Protein AF-A0A645G7G3-F1 (afdb_monomer_lite)

pLDDT: mean 87.79, std 10.41, range [48.41, 97.0]

Organism: NCBI:txid1076179

Sequence (98 aa):
MERLSRAGVADFLYLAVPENLIAPEELFDGWGLWYVTPELTVREVKPAVRQDCDELSRRHLVQNIGQAALNSVLFAQGVRLDGMGAVHFTRPPRRRRQ

Radius of gyration: 18.85 Å; chains: 1; bounding box: 46×16×43 Å

Secondary structure (DSSP, 8-state):
-HHHHHTT--S--EEEEETTSS-GGGS-TT-EEEEEPTTS-EEEEEPPPPP---HHHHHHHHHHHHHHHHHHHHHHTTEEE-TT--EEE-PPPPPP--

Foldseek 3Di:
DVVVVVVLQDQAAEDEEAPPPDDPVRDDPQHWYWHQYPVRDIDTDGGGHGDRHDPVSPVVVVVVVCVVCVVVVCLQQQWDQDPVRDIDGGPHDDPDDD

Structure (mmCIF, N/CA/C/O backbone):
data_AF-A0A645G7G3-F1
#
_entry.id   AF-A0A645G7G3-F1
#
loop_
_atom_site.group_PDB
_atom_site.id
_atom_site.type_symbol
_atom_site.label_atom_id
_atom_site.label_alt_id
_atom_site.label_comp_id
_atom_site.label_asym_id
_atom_site.label_entity_id
_atom_site.label_seq_id
_atom_site.pdbx_PDB_ins_code
_atom_site.Cartn_x
_atom_site.Cartn_y
_atom_site.Cartn_z
_atom_site.occupancy
_atom_site.B_iso_or_equiv
_atom_site.auth_seq_id
_atom_site.auth_comp_id
_atom_site.auth_asym_id
_atom_site.auth_atom_id
_atom_site.pdbx_PDB_model_num
ATOM 1 N N . MET A 1 1 ? -11.690 10.796 1.531 1.00 56.16 1 MET A N 1
ATOM 2 C CA . MET A 1 1 ? -12.006 9.359 1.698 1.00 56.16 1 MET A CA 1
ATOM 3 C C . MET A 1 1 ? -13.057 8.884 0.701 1.00 56.16 1 MET A C 1
ATOM 5 O O . MET A 1 1 ? -12.784 7.945 -0.032 1.00 56.16 1 MET A O 1
ATOM 9 N N . GLU A 1 2 ? -14.190 9.578 0.566 1.00 55.19 2 GLU A N 1
ATOM 10 C CA . GLU A 1 2 ? -15.281 9.202 -0.358 1.00 55.19 2 GLU A CA 1
ATOM 11 C C . GLU A 1 2 ? -14.871 9.010 -1.834 1.00 55.19 2 GLU A C 1
ATOM 13 O O . GLU A 1 2 ? -15.357 8.097 -2.493 1.00 55.19 2 GLU A O 1
ATOM 18 N N . ARG A 1 3 ? -13.935 9.817 -2.360 1.00 57.69 3 ARG A N 1
ATOM 19 C CA . ARG A 1 3 ? -13.464 9.696 -3.758 1.00 57.69 3 ARG A CA 1
ATOM 20 C C . ARG A 1 3 ? -12.728 8.383 -4.044 1.00 57.69 3 ARG A C 1
ATOM 22 O O . ARG A 1 3 ? -12.803 7.911 -5.167 1.00 57.69 3 ARG A O 1
ATOM 29 N N . LEU A 1 4 ? -12.032 7.811 -3.056 1.00 60.56 4 LEU A N 1
ATOM 30 C CA . LEU A 1 4 ? -11.283 6.560 -3.229 1.00 60.56 4 LEU A CA 1
ATOM 31 C C . LEU A 1 4 ? -12.231 5.354 -3.255 1.00 60.56 4 LEU A C 1
ATOM 33 O O . LEU A 1 4 ? -12.072 4.474 -4.091 1.00 60.56 4 LEU A O 1
ATOM 37 N N . SER A 1 5 ? -13.259 5.384 -2.400 1.00 60.06 5 SER A N 1
ATOM 38 C CA . SER A 1 5 ? -14.357 4.408 -2.408 1.00 60.06 5 SER A CA 1
ATOM 39 C C . SER A 1 5 ? -15.117 4.426 -3.739 1.00 60.06 5 SER A C 1
ATOM 41 O O . SER A 1 5 ? -15.275 3.396 -4.383 1.00 60.06 5 SER A O 1
ATOM 43 N N . ARG A 1 6 ? -15.480 5.613 -4.241 1.00 62.50 6 ARG A N 1
ATOM 44 C CA . ARG A 1 6 ? -16.199 5.742 -5.523 1.00 62.50 6 ARG A CA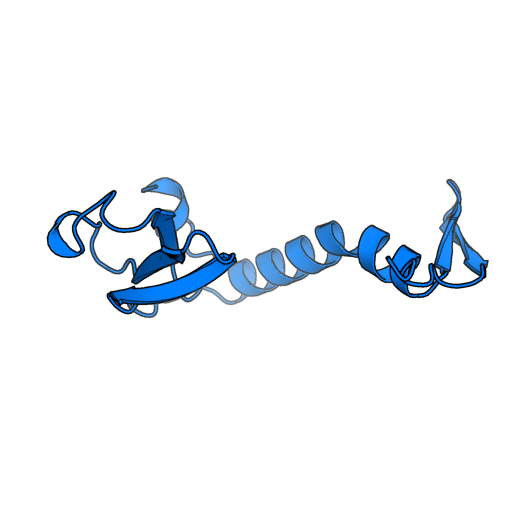 1
ATOM 45 C C . ARG A 1 6 ? -15.367 5.398 -6.756 1.00 62.50 6 ARG A C 1
ATOM 47 O O . ARG A 1 6 ? -15.939 5.180 -7.816 1.00 62.50 6 ARG A O 1
ATOM 54 N N . ALA A 1 7 ? -14.041 5.404 -6.645 1.00 66.81 7 ALA A N 1
ATOM 55 C CA . ALA A 1 7 ? -13.171 5.129 -7.779 1.00 66.81 7 ALA A CA 1
ATOM 56 C C . ALA A 1 7 ? -13.070 3.626 -8.099 1.00 66.81 7 ALA A C 1
ATOM 58 O O . ALA A 1 7 ? -12.584 3.296 -9.174 1.00 66.81 7 ALA A O 1
ATOM 59 N N . GLY A 1 8 ? -13.506 2.732 -7.197 1.00 72.81 8 GLY A N 1
ATOM 60 C CA . GLY A 1 8 ? -13.564 1.289 -7.464 1.00 72.81 8 GLY A CA 1
ATOM 61 C C . GLY A 1 8 ? -12.207 0.660 -7.790 1.00 72.81 8 GLY A C 1
ATOM 62 O O . GLY A 1 8 ? -12.146 -0.310 -8.531 1.00 72.81 8 GLY A O 1
ATOM 63 N N . VAL A 1 9 ? -11.108 1.237 -7.289 1.00 78.00 9 VAL A N 1
ATOM 64 C CA . VAL A 1 9 ? -9.742 0.892 -7.735 1.00 78.00 9 VAL A CA 1
ATOM 65 C C . VAL A 1 9 ? -9.151 -0.297 -6.975 1.00 78.00 9 VAL A C 1
ATOM 67 O O . VAL A 1 9 ? -8.235 -0.949 -7.469 1.00 78.00 9 VAL A O 1
ATOM 70 N N . ALA A 1 10 ? -9.661 -0.600 -5.780 1.00 84.88 10 ALA A N 1
ATOM 71 C CA . ALA A 1 10 ? -9.126 -1.633 -4.899 1.00 84.88 10 ALA A CA 1
ATOM 72 C C . ALA A 1 10 ? -10.241 -2.538 -4.364 1.00 84.88 10 ALA A C 1
ATOM 74 O O . ALA A 1 10 ? -11.326 -2.061 -4.047 1.00 84.88 10 ALA A O 1
ATOM 75 N N . ASP A 1 11 ? -9.950 -3.834 -4.225 1.00 89.19 11 ASP A N 1
ATOM 76 C CA . ASP A 1 11 ? -10.907 -4.815 -3.697 1.00 89.19 11 ASP A CA 1
ATOM 77 C C . ASP A 1 11 ? -11.180 -4.617 -2.190 1.00 89.19 11 ASP A C 1
ATOM 79 O O . ASP A 1 11 ? -12.234 -5.015 -1.706 1.00 89.19 11 ASP A O 1
ATOM 83 N N . PHE A 1 12 ? -10.257 -4.000 -1.444 1.00 92.00 12 PHE A N 1
ATOM 84 C CA . PHE A 1 12 ? -10.407 -3.701 -0.017 1.00 92.00 12 PHE A CA 1
ATOM 85 C C . PHE A 1 12 ? -9.841 -2.321 0.310 1.00 92.00 12 PHE A C 1
ATOM 87 O O . PHE A 1 12 ? -8.790 -1.935 -0.205 1.00 92.00 12 PHE A O 1
ATOM 94 N N . LEU A 1 13 ? -10.509 -1.600 1.211 1.00 91.94 13 LEU A N 1
ATOM 95 C CA . LEU A 1 13 ? -10.074 -0.290 1.690 1.00 91.94 13 LEU A CA 1
ATOM 96 C C . LEU A 1 13 ? -9.839 -0.348 3.194 1.00 91.94 13 LEU A C 1
ATOM 98 O O . LEU A 1 13 ? -10.752 -0.663 3.954 1.00 91.94 13 LEU A O 1
ATOM 102 N N . TYR A 1 14 ? -8.622 -0.015 3.612 1.00 93.75 14 TYR A N 1
ATOM 103 C CA . TYR A 1 14 ? -8.232 0.037 5.016 1.00 93.75 14 TYR A CA 1
ATOM 104 C C . TYR A 1 14 ? -7.770 1.441 5.390 1.00 93.75 14 TYR A C 1
ATOM 106 O O . TYR A 1 14 ? -7.067 2.105 4.626 1.00 93.75 14 TYR A O 1
ATOM 114 N N . LEU A 1 15 ? -8.142 1.877 6.591 1.00 94.19 15 LEU A N 1
ATOM 115 C CA . LEU A 1 15 ? -7.543 3.029 7.248 1.00 94.19 15 LEU A CA 1
ATOM 116 C C . LEU A 1 15 ? -6.521 2.525 8.273 1.00 94.19 15 LEU A C 1
ATOM 118 O O . LEU A 1 15 ? -6.869 1.741 9.152 1.00 94.19 15 LEU A O 1
ATOM 122 N N . ALA A 1 16 ? -5.273 2.976 8.154 1.00 95.06 16 ALA A N 1
ATOM 123 C CA . ALA A 1 16 ? -4.212 2.681 9.112 1.00 95.06 16 ALA A CA 1
ATOM 124 C C . ALA A 1 16 ? -3.940 3.916 9.982 1.00 95.06 16 ALA A C 1
ATOM 126 O O . ALA A 1 16 ? -3.597 4.974 9.451 1.00 95.06 16 ALA A O 1
ATOM 127 N N . VAL A 1 17 ? -4.105 3.792 11.299 1.00 94.75 17 VAL A N 1
ATOM 128 C CA . VAL A 1 17 ? -3.954 4.895 12.268 1.00 94.75 17 VAL A CA 1
ATOM 129 C C . VAL A 1 17 ? -3.241 4.431 13.538 1.00 94.75 17 VAL A C 1
ATOM 131 O O . VAL A 1 17 ? -3.221 3.233 13.809 1.00 94.75 17 VAL A O 1
ATOM 134 N N . PRO A 1 18 ? -2.663 5.342 14.341 1.00 95.00 18 PRO A N 1
ATOM 135 C CA . PRO A 1 18 ? -2.226 5.017 15.694 1.00 95.00 18 PRO A CA 1
ATOM 136 C C . PRO A 1 18 ? -3.345 4.385 16.525 1.00 95.00 18 PRO A C 1
ATOM 138 O O . PRO A 1 18 ? -4.530 4.661 16.312 1.00 95.00 18 PRO A O 1
ATOM 141 N N . GLU A 1 19 ? -2.955 3.561 17.495 1.00 93.06 19 GLU A N 1
ATOM 142 C CA . GLU A 1 19 ? -3.906 2.924 18.402 1.00 93.06 19 GLU A CA 1
ATOM 143 C C . GLU A 1 19 ? -4.834 3.941 19.072 1.00 93.06 19 GLU A C 1
ATOM 145 O O . GLU A 1 19 ? -4.398 4.968 19.591 1.00 93.06 19 GLU A O 1
ATOM 150 N N . ASN A 1 20 ? -6.127 3.609 19.076 1.00 87.81 20 ASN A N 1
ATOM 151 C CA . ASN A 1 20 ? -7.196 4.365 19.730 1.00 87.81 20 ASN A CA 1
ATOM 152 C C . ASN A 1 20 ? -7.442 5.779 19.172 1.00 87.81 20 ASN A C 1
ATOM 154 O O . ASN A 1 20 ? -8.133 6.561 19.818 1.00 87.81 20 ASN 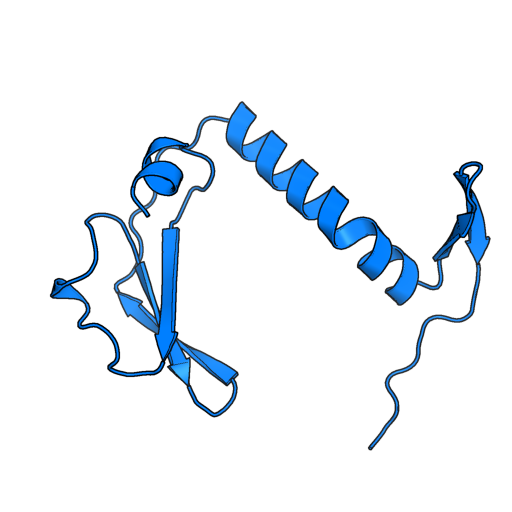A O 1
ATOM 158 N N . LEU A 1 21 ? -6.918 6.117 17.985 1.00 92.12 21 LEU A N 1
ATOM 159 C CA . LEU A 1 21 ? -7.195 7.419 17.364 1.00 92.12 21 LEU A CA 1
ATOM 160 C C . LEU A 1 21 ? -8.651 7.548 16.883 1.00 92.12 21 LEU A C 1
ATOM 162 O O . LEU A 1 21 ? -9.203 8.643 16.908 1.00 92.12 21 LEU A O 1
ATOM 166 N N . ILE A 1 22 ? -9.244 6.452 16.405 1.00 92.06 22 ILE A N 1
ATOM 167 C CA . ILE A 1 22 ? -10.603 6.396 15.847 1.00 92.06 22 ILE A CA 1
ATOM 168 C C . ILE A 1 22 ? -11.244 5.095 16.315 1.00 92.06 22 ILE A C 1
ATOM 170 O O . ILE A 1 22 ? -10.621 4.040 16.174 1.00 92.06 22 ILE A O 1
ATOM 174 N N . ALA A 1 23 ? -12.471 5.150 16.829 1.00 91.69 23 ALA A N 1
ATOM 175 C CA . ALA A 1 23 ? -13.201 3.944 17.189 1.00 91.69 23 ALA A CA 1
ATOM 176 C C . ALA A 1 23 ? -13.697 3.202 15.923 1.00 91.69 23 ALA A C 1
ATOM 178 O O . ALA A 1 23 ? -14.084 3.845 14.943 1.00 91.69 23 ALA A O 1
ATOM 179 N N . PRO A 1 24 ? -13.712 1.854 15.895 1.00 91.19 24 PRO A N 1
ATOM 180 C CA . PRO A 1 24 ? -14.171 1.072 14.736 1.00 91.19 24 PRO A CA 1
ATOM 181 C C . PRO A 1 24 ? -15.560 1.456 14.197 1.00 91.19 24 PRO A C 1
ATOM 183 O O . PRO A 1 24 ? -15.831 1.318 12.996 1.00 91.19 24 PRO A O 1
ATOM 186 N N . GLU A 1 25 ? -16.432 1.926 15.085 1.00 91.31 25 GLU A N 1
ATOM 187 C CA . GLU A 1 25 ? -17.810 2.337 14.823 1.00 91.31 25 GLU A CA 1
ATOM 188 C C . GLU A 1 25 ? -17.897 3.695 14.112 1.00 91.31 25 GLU A C 1
ATOM 190 O O . GLU A 1 25 ? -18.875 3.963 13.421 1.00 91.31 25 GLU A O 1
ATOM 195 N N . GLU A 1 26 ? -16.868 4.537 14.229 1.00 89.25 26 GLU A N 1
ATOM 196 C CA . GLU A 1 26 ? -16.799 5.855 13.580 1.00 89.25 26 GLU A CA 1
ATOM 197 C C . GLU A 1 26 ? -16.310 5.769 12.124 1.00 89.25 26 GLU A C 1
ATOM 199 O O . GLU A 1 26 ? -16.330 6.756 11.383 1.00 89.25 26 GLU A O 1
ATOM 204 N N . LEU A 1 27 ? -15.848 4.592 11.693 1.00 89.81 27 LEU A N 1
ATOM 205 C CA . LEU A 1 27 ? -15.315 4.382 10.354 1.00 89.81 27 LEU A CA 1
ATOM 206 C C . LEU A 1 27 ? -16.431 4.145 9.329 1.00 89.81 27 LEU A C 1
ATOM 208 O O . LEU A 1 27 ? -17.292 3.292 9.542 1.00 89.81 27 LEU A O 1
ATOM 212 N N . PHE A 1 28 ? -16.329 4.820 8.177 1.00 85.44 28 PHE A N 1
ATOM 213 C CA . PHE A 1 28 ? -17.230 4.660 7.030 1.00 85.44 28 PHE A CA 1
ATOM 214 C C . PHE A 1 28 ? -17.512 3.192 6.676 1.00 85.44 28 PHE A C 1
ATOM 216 O O . PHE A 1 28 ? -16.621 2.338 6.726 1.00 85.44 28 PHE A O 1
ATOM 223 N N . ASP A 1 29 ? -18.741 2.924 6.238 1.00 86.62 29 ASP A N 1
ATOM 224 C CA . ASP A 1 29 ? -19.171 1.584 5.848 1.00 86.62 29 ASP A CA 1
ATOM 225 C C . ASP A 1 29 ? -18.281 0.977 4.757 1.00 86.62 29 ASP A C 1
ATOM 227 O O . ASP A 1 29 ? -17.831 1.641 3.818 1.00 86.62 29 ASP A O 1
ATOM 231 N N . GLY A 1 30 ? -18.008 -0.318 4.911 1.00 88.75 30 GLY A N 1
ATOM 232 C CA . GLY A 1 30 ? -17.172 -1.104 4.007 1.00 88.75 30 GLY A CA 1
ATOM 233 C C . GLY A 1 30 ? -15.660 -0.948 4.199 1.00 88.75 30 GLY A C 1
ATOM 234 O O . GLY A 1 30 ? -14.909 -1.763 3.664 1.00 88.75 30 GLY A O 1
ATOM 235 N N . TRP A 1 31 ? -15.195 0.034 4.977 1.00 92.94 31 TRP A N 1
ATOM 236 C CA . TRP A 1 31 ? -13.775 0.174 5.301 1.00 92.94 31 TRP A CA 1
ATOM 237 C C . TRP A 1 31 ? -13.354 -0.740 6.455 1.00 92.94 31 TRP A C 1
ATOM 239 O O . TRP A 1 31 ? -14.097 -0.940 7.419 1.00 92.94 31 TRP A O 1
ATOM 249 N N . GLY A 1 32 ? -12.125 -1.242 6.368 1.00 95.19 32 GLY A N 1
ATOM 250 C CA . GLY A 1 32 ? -11.421 -1.895 7.465 1.00 95.19 32 GLY A CA 1
ATOM 251 C C . GLY A 1 32 ? -10.550 -0.919 8.252 1.00 95.19 32 GLY A C 1
ATOM 252 O O . GLY A 1 32 ? -10.166 0.145 7.756 1.00 95.19 32 GLY A O 1
ATOM 253 N N . LEU A 1 33 ? -10.212 -1.296 9.481 1.00 96.12 33 LEU A N 1
ATOM 254 C CA . LEU A 1 33 ? -9.391 -0.511 10.398 1.00 96.12 33 LEU A CA 1
ATOM 255 C C . LEU A 1 33 ? -8.189 -1.319 10.859 1.00 96.12 33 LEU A C 1
ATOM 257 O O . LEU A 1 33 ? -8.326 -2.401 11.439 1.00 96.12 33 LEU A O 1
ATOM 261 N N . TRP A 1 34 ? -7.020 -0.732 10.656 1.00 97.00 34 TRP A N 1
ATOM 262 C CA . TRP A 1 34 ? -5.753 -1.217 11.162 1.00 97.00 34 TRP A CA 1
ATOM 263 C C . TRP A 1 34 ? -5.183 -0.213 12.154 1.00 97.00 34 TRP A C 1
ATOM 265 O O . TRP A 1 34 ? -5.036 0.971 11.849 1.00 97.00 34 TRP A O 1
ATOM 275 N N . TYR A 1 35 ? -4.823 -0.697 13.336 1.00 96.62 35 TYR A N 1
ATOM 276 C CA . TYR A 1 35 ? -4.001 0.072 14.250 1.00 96.62 35 TYR A CA 1
ATOM 277 C C . TYR A 1 35 ? -2.527 -0.219 14.018 1.00 96.62 35 TYR A C 1
ATOM 279 O O . TYR A 1 35 ? -2.123 -1.376 13.925 1.00 96.62 35 TYR A O 1
ATOM 287 N N . VAL A 1 36 ? -1.736 0.844 13.944 1.00 95.31 36 VAL A N 1
ATOM 288 C CA . VAL A 1 36 ? -0.280 0.789 13.845 1.00 95.31 36 VAL A CA 1
ATOM 289 C C . VAL A 1 36 ? 0.291 1.022 15.238 1.00 95.31 36 VAL A C 1
ATOM 291 O O . VAL A 1 36 ? 0.079 2.085 15.826 1.00 95.31 36 VAL A O 1
ATOM 294 N N . THR A 1 37 ? 0.989 0.020 15.770 1.00 92.44 37 THR A N 1
ATOM 295 C CA . THR A 1 37 ? 1.605 0.092 17.100 1.00 92.44 37 THR A CA 1
ATOM 296 C C . THR A 1 37 ? 2.926 0.874 17.043 1.00 92.44 37 THR A C 1
ATOM 298 O O . THR A 1 37 ? 3.528 0.996 15.967 1.00 92.44 37 THR A O 1
ATOM 301 N N . PRO A 1 38 ? 3.429 1.389 18.180 1.00 91.00 38 PRO A N 1
ATOM 302 C CA . PRO A 1 38 ? 4.736 2.052 18.243 1.00 91.00 38 PRO A CA 1
ATOM 303 C C . PRO A 1 38 ? 5.904 1.176 17.761 1.00 91.00 38 PRO A C 1
ATOM 305 O O . PRO A 1 38 ? 6.895 1.687 17.244 1.00 91.00 38 PRO A O 1
ATOM 308 N N . GLU A 1 39 ? 5.773 -0.145 17.868 1.00 94.00 39 GLU A N 1
ATOM 309 C CA . GLU A 1 39 ? 6.748 -1.142 17.411 1.00 94.00 39 GLU A CA 1
ATOM 310 C C . GLU A 1 39 ? 6.675 -1.403 15.896 1.00 94.00 39 GLU A C 1
ATOM 312 O O . GLU A 1 39 ? 7.299 -2.342 15.401 1.00 94.00 39 GLU A O 1
ATOM 317 N N . LEU A 1 40 ? 5.925 -0.582 15.149 1.00 89.00 40 LEU A N 1
ATOM 318 C CA . LEU A 1 40 ? 5.693 -0.714 13.706 1.00 89.00 40 LEU A CA 1
ATOM 319 C C . LEU A 1 40 ? 4.994 -2.026 13.324 1.00 89.00 40 LEU A C 1
ATOM 321 O O . LEU A 1 40 ? 5.161 -2.532 12.212 1.00 89.00 40 LEU A O 1
ATOM 325 N N . THR A 1 41 ? 4.198 -2.574 14.240 1.00 94.25 41 THR A N 1
ATOM 326 C CA . THR A 1 41 ? 3.325 -3.713 13.950 1.00 94.25 41 THR A CA 1
ATOM 327 C C . THR A 1 41 ? 1.923 -3.229 13.613 1.00 94.25 41 THR A C 1
ATOM 329 O O . THR A 1 41 ? 1.548 -2.101 13.932 1.00 94.25 41 THR A O 1
ATOM 332 N N . VAL A 1 42 ? 1.152 -4.068 12.923 1.00 94.94 42 VAL A N 1
ATOM 333 C CA . VAL A 1 42 ? -0.215 -3.738 12.523 1.00 94.94 42 VAL A CA 1
ATOM 334 C C . VAL A 1 42 ? -1.175 -4.735 13.152 1.00 94.94 42 VAL A C 1
ATOM 336 O O . VAL A 1 42 ? -0.980 -5.945 13.033 1.00 94.94 42 VAL A O 1
ATOM 339 N N . ARG A 1 43 ? -2.220 -4.226 13.806 1.00 95.31 43 ARG A N 1
ATOM 340 C CA . ARG A 1 43 ? -3.309 -5.015 14.383 1.00 95.31 43 ARG A CA 1
ATOM 341 C C . ARG A 1 43 ? -4.616 -4.684 13.683 1.00 95.31 43 ARG A C 1
ATOM 343 O O . ARG A 1 43 ? -5.028 -3.526 13.648 1.00 95.31 43 ARG A O 1
ATOM 350 N N . GLU A 1 44 ? -5.288 -5.704 13.164 1.00 95.50 44 GLU A N 1
ATOM 351 C CA . GLU A 1 44 ? -6.616 -5.535 12.582 1.00 95.50 44 GLU A CA 1
ATOM 352 C C . GLU A 1 44 ? -7.684 -5.438 13.667 1.00 95.50 44 GLU A C 1
ATOM 354 O O . GLU A 1 44 ? -7.753 -6.271 14.569 1.00 95.50 44 GLU A O 1
ATOM 359 N N . VAL A 1 45 ? -8.491 -4.382 13.585 1.00 95.69 45 VAL A N 1
ATOM 360 C CA . VAL A 1 45 ? -9.534 -4.060 14.571 1.00 95.69 45 VAL A CA 1
ATOM 361 C C . VAL A 1 45 ? -10.921 -4.167 13.949 1.00 95.69 45 VAL A C 1
ATOM 363 O O . VAL A 1 45 ? -11.881 -4.521 14.627 1.00 95.69 45 VAL A O 1
ATOM 366 N N . LYS A 1 46 ? -11.024 -3.898 12.646 1.00 95.19 46 LYS A N 1
ATOM 367 C CA . LYS A 1 46 ? -12.245 -4.061 11.857 1.00 95.19 46 LYS A CA 1
ATOM 368 C C . LYS A 1 46 ? -11.867 -4.609 10.481 1.00 95.19 46 LYS A C 1
ATOM 370 O O . LYS A 1 46 ? -11.054 -3.967 9.810 1.00 95.19 46 LYS A O 1
ATOM 375 N N . PRO A 1 47 ? -12.431 -5.743 10.042 1.00 95.81 47 PRO A N 1
ATOM 376 C CA . PRO A 1 47 ? -12.187 -6.241 8.697 1.00 95.81 47 PRO A CA 1
ATOM 377 C C . PRO A 1 47 ? -12.837 -5.332 7.657 1.00 95.81 47 PRO A C 1
ATOM 379 O O . PRO A 1 47 ? -13.934 -4.810 7.869 1.00 95.81 47 PRO A O 1
ATOM 382 N N . ALA A 1 48 ? -12.161 -5.147 6.523 1.00 95.06 48 ALA A N 1
ATOM 383 C CA . ALA A 1 48 ? -12.752 -4.461 5.382 1.00 95.06 48 ALA A CA 1
ATOM 384 C C . ALA A 1 48 ? -13.763 -5.368 4.678 1.00 95.06 48 ALA A C 1
ATOM 386 O O . ALA A 1 48 ? -13.607 -6.591 4.625 1.00 95.06 48 ALA A O 1
ATOM 387 N N . VAL A 1 49 ? -14.775 -4.756 4.071 1.00 94.00 49 VAL A N 1
ATOM 388 C CA . VAL A 1 49 ? -15.688 -5.472 3.182 1.00 94.00 49 VAL A CA 1
ATOM 389 C C . VAL A 1 49 ? -15.092 -5.458 1.785 1.00 94.00 49 VAL A C 1
ATOM 391 O O . VAL A 1 49 ? -14.613 -4.424 1.312 1.00 94.00 49 VAL A O 1
ATOM 394 N N . ARG A 1 50 ? -15.124 -6.614 1.120 1.00 91.00 50 ARG A N 1
ATOM 395 C CA . ARG A 1 50 ? -14.686 -6.710 -0.269 1.00 91.00 50 ARG A CA 1
ATOM 396 C C . ARG A 1 50 ? -15.614 -5.891 -1.161 1.00 91.00 50 ARG A C 1
ATOM 398 O O . ARG A 1 50 ? -16.829 -6.053 -1.091 1.00 91.00 50 ARG A O 1
ATOM 405 N N . GLN A 1 51 ? -15.035 -5.054 -2.007 1.00 87.56 51 GLN A N 1
ATOM 406 C CA . GLN A 1 51 ? -15.751 -4.243 -2.983 1.00 87.56 51 GLN A CA 1
ATOM 407 C C . GLN A 1 51 ? -15.622 -4.851 -4.376 1.00 87.56 51 GLN A C 1
ATOM 409 O O . GLN A 1 51 ? -14.609 -5.476 -4.707 1.00 87.56 51 GLN A O 1
ATOM 414 N N . ASP A 1 52 ? -16.639 -4.632 -5.204 1.00 83.88 52 ASP A N 1
ATOM 415 C CA . ASP A 1 52 ? -16.556 -4.946 -6.623 1.00 83.88 52 ASP A CA 1
ATOM 416 C C . ASP A 1 52 ? -15.662 -3.912 -7.313 1.00 83.88 52 ASP A C 1
ATOM 418 O O . ASP A 1 52 ? -15.983 -2.727 -7.399 1.00 83.88 52 ASP A O 1
ATOM 422 N N . CYS A 1 53 ? -14.512 -4.382 -7.788 1.00 82.62 53 CYS A N 1
ATOM 423 C CA . CYS A 1 53 ? -13.546 -3.612 -8.562 1.00 82.62 53 CYS A CA 1
ATOM 424 C C . CYS A 1 53 ? -13.536 -4.144 -9.997 1.00 82.62 53 CYS A C 1
ATOM 426 O O . CYS A 1 53 ? -13.352 -5.353 -10.224 1.00 82.62 53 CYS A O 1
ATOM 428 N N . ASP A 1 54 ? -13.744 -3.246 -10.961 1.00 85.81 54 ASP A N 1
ATOM 429 C CA . ASP A 1 54 ? -13.713 -3.595 -12.374 1.00 85.81 54 ASP A CA 1
ATOM 430 C C . ASP A 1 54 ? -12.296 -4.011 -12.806 1.00 85.81 54 ASP A C 1
ATOM 432 O O . ASP A 1 54 ? -11.275 -3.606 -12.241 1.00 85.81 54 ASP A O 1
ATOM 436 N N . GLU A 1 55 ? -12.217 -4.874 -13.816 1.00 86.50 55 GLU A N 1
ATOM 437 C CA . GLU A 1 55 ? -10.942 -5.451 -14.235 1.00 86.50 55 GLU A CA 1
ATOM 438 C C . GLU A 1 55 ? -9.948 -4.397 -14.752 1.00 86.50 55 GLU A C 1
ATOM 440 O O . GLU A 1 55 ? -8.738 -4.539 -14.550 1.00 86.50 55 GLU A O 1
ATOM 445 N N . LEU A 1 56 ? -10.437 -3.330 -15.388 1.00 88.12 56 LEU A N 1
ATOM 446 C CA . LEU A 1 56 ? -9.590 -2.274 -15.930 1.00 88.12 56 LEU A CA 1
ATOM 447 C C . LEU A 1 56 ? -8.940 -1.469 -14.800 1.00 88.12 56 LEU A C 1
ATOM 449 O O . LEU A 1 56 ? -7.723 -1.273 -14.814 1.00 88.12 56 LEU A O 1
ATOM 453 N N . SER A 1 57 ? -9.715 -1.074 -13.790 1.00 85.88 57 SER A N 1
ATOM 454 C CA . SER A 1 57 ? -9.210 -0.375 -12.605 1.00 85.88 57 SER A CA 1
ATOM 455 C C . SER A 1 57 ? -8.191 -1.215 -11.840 1.00 85.88 57 SER A C 1
ATOM 457 O O . SER A 1 57 ? -7.131 -0.701 -11.465 1.00 85.88 57 SER A O 1
ATOM 459 N N . ARG A 1 58 ? -8.430 -2.528 -11.709 1.00 86.81 58 ARG A N 1
ATOM 460 C CA . ARG A 1 58 ? -7.459 -3.457 -11.109 1.00 86.81 58 ARG A CA 1
ATOM 461 C C . ARG A 1 58 ? -6.143 -3.486 -11.891 1.00 86.81 58 ARG A C 1
ATOM 463 O O . ARG A 1 58 ? -5.069 -3.394 -11.295 1.00 86.81 58 ARG A O 1
ATOM 470 N N . ARG A 1 59 ? -6.201 -3.579 -13.225 1.00 89.50 59 ARG A N 1
ATOM 471 C CA . ARG A 1 59 ? -5.004 -3.572 -14.089 1.00 89.50 59 ARG A CA 1
ATOM 472 C C . ARG A 1 59 ? -4.234 -2.256 -13.981 1.00 89.50 59 ARG A C 1
ATOM 474 O O . ARG A 1 59 ? -3.012 -2.291 -13.838 1.00 89.50 59 ARG A O 1
ATOM 481 N N . HIS A 1 60 ? -4.928 -1.118 -13.985 1.00 89.81 60 HIS A N 1
ATOM 482 C CA . HIS A 1 60 ? -4.297 0.190 -13.802 1.00 89.81 60 HIS A CA 1
ATOM 483 C C . HIS A 1 60 ? -3.613 0.313 -12.438 1.00 89.81 60 HIS A C 1
ATOM 485 O O . HIS A 1 60 ? -2.486 0.801 -12.363 1.00 89.81 60 HIS A O 1
ATOM 491 N N . LEU A 1 61 ? -4.243 -0.166 -11.359 1.00 89.44 61 LEU A N 1
ATOM 492 C CA . LEU A 1 61 ? -3.622 -0.160 -10.036 1.00 89.44 61 LEU A CA 1
ATOM 493 C C . LEU A 1 61 ? -2.326 -0.981 -10.020 1.00 89.44 61 LEU A C 1
ATOM 495 O O . LEU A 1 61 ? -1.303 -0.491 -9.547 1.00 89.44 61 LEU A O 1
ATOM 499 N N . VAL A 1 62 ? -2.343 -2.193 -10.583 1.00 91.00 62 VAL A N 1
ATOM 500 C CA . VAL A 1 62 ? -1.153 -3.057 -10.672 1.00 91.00 62 VAL A CA 1
ATOM 501 C C . VAL A 1 62 ? -0.032 -2.386 -11.469 1.00 91.00 62 VAL A C 1
ATOM 503 O O . VAL A 1 62 ? 1.122 -2.400 -11.038 1.00 91.00 62 VAL A O 1
ATOM 506 N N . GLN A 1 63 ? -0.354 -1.753 -12.599 1.00 93.81 63 GLN A N 1
ATOM 507 C CA . GLN A 1 63 ? 0.623 -1.007 -13.395 1.00 93.81 63 GLN A CA 1
ATOM 508 C C . GLN A 1 63 ? 1.213 0.172 -12.618 1.00 93.81 63 GLN A C 1
ATOM 510 O O . GLN A 1 63 ? 2.428 0.354 -12.627 1.00 93.81 63 GLN A O 1
ATOM 515 N N . ASN A 1 64 ? 0.385 0.927 -11.895 1.00 93.44 64 ASN A N 1
ATOM 516 C CA . ASN A 1 64 ? 0.841 2.047 -11.074 1.00 93.44 64 ASN A CA 1
ATOM 517 C C . ASN A 1 64 ? 1.750 1.586 -9.929 1.00 93.44 64 ASN A C 1
ATOM 519 O O . ASN A 1 64 ? 2.773 2.221 -9.676 1.00 93.44 64 ASN A O 1
ATOM 523 N N . ILE A 1 65 ? 1.424 0.464 -9.276 1.00 93.62 65 ILE A N 1
ATOM 524 C CA . ILE A 1 65 ? 2.289 -0.158 -8.263 1.00 93.62 65 ILE A CA 1
ATOM 525 C C . ILE A 1 65 ? 3.636 -0.532 -8.889 1.00 93.62 65 ILE A C 1
ATOM 527 O O . ILE A 1 65 ? 4.683 -0.178 -8.348 1.00 93.62 65 ILE A O 1
ATOM 531 N N . GLY A 1 66 ? 3.620 -1.196 -10.049 1.00 95.00 66 GLY A N 1
ATOM 532 C CA . GLY A 1 66 ? 4.834 -1.569 -10.774 1.00 95.00 66 GLY A CA 1
ATOM 533 C C . GLY A 1 66 ? 5.686 -0.358 -11.153 1.00 95.00 66 GLY A C 1
ATOM 534 O O . GLY A 1 66 ? 6.885 -0.343 -10.889 1.00 95.00 66 GLY A O 1
ATOM 535 N N . GLN A 1 67 ? 5.066 0.687 -11.700 1.00 94.69 67 GLN A N 1
ATOM 536 C CA . GLN A 1 67 ? 5.745 1.913 -12.109 1.00 94.69 67 GLN A CA 1
ATOM 537 C C . GLN A 1 67 ? 6.357 2.659 -10.916 1.00 94.69 67 GLN A C 1
ATOM 539 O O . GLN A 1 67 ? 7.501 3.106 -10.992 1.00 94.69 67 GLN A O 1
ATOM 544 N N . ALA A 1 68 ? 5.625 2.771 -9.804 1.00 95.06 68 ALA A N 1
ATOM 545 C CA . ALA A 1 68 ? 6.114 3.414 -8.587 1.00 95.06 68 ALA A CA 1
ATOM 546 C C . ALA A 1 68 ? 7.255 2.618 -7.929 1.00 95.06 68 ALA A C 1
ATOM 548 O O . ALA A 1 68 ? 8.189 3.203 -7.380 1.00 95.06 68 ALA A O 1
ATOM 549 N N . ALA A 1 69 ? 7.205 1.285 -8.005 1.00 95.38 69 ALA A N 1
ATOM 550 C CA . ALA A 1 69 ? 8.220 0.406 -7.434 1.00 95.38 69 ALA A CA 1
ATOM 551 C C . ALA A 1 69 ? 9.444 0.201 -8.343 1.00 95.38 69 ALA A C 1
ATOM 553 O O . ALA A 1 69 ? 10.491 -0.207 -7.838 1.00 95.38 69 ALA A O 1
ATOM 554 N N . LEU A 1 70 ? 9.341 0.485 -9.648 1.00 93.00 70 LEU A N 1
ATOM 555 C CA . LEU A 1 70 ? 10.332 0.125 -10.669 1.00 93.00 70 LEU A CA 1
ATOM 556 C C . LEU A 1 70 ? 11.760 0.487 -10.254 1.00 93.00 70 LEU A C 1
ATOM 558 O O . LEU A 1 70 ? 12.619 -0.385 -10.155 1.00 93.00 70 LEU A O 1
ATOM 562 N N . ASN A 1 71 ? 12.006 1.760 -9.945 1.00 91.25 71 ASN A N 1
ATOM 563 C CA . ASN A 1 71 ? 13.347 2.236 -9.604 1.00 91.25 71 ASN A CA 1
ATOM 564 C C . ASN A 1 71 ? 13.879 1.605 -8.310 1.00 91.25 71 ASN A C 1
ATOM 566 O O . ASN A 1 71 ? 15.061 1.273 -8.237 1.00 91.25 71 ASN A O 1
ATOM 570 N N . SER A 1 72 ? 13.017 1.396 -7.312 1.00 92.69 72 SER A N 1
ATOM 571 C CA . SER A 1 72 ? 13.383 0.751 -6.046 1.00 92.69 72 SER A CA 1
ATOM 572 C C . SER A 1 72 ? 13.755 -0.717 -6.247 1.00 92.69 72 SER A C 1
ATOM 574 O O . SER A 1 72 ? 14.743 -1.183 -5.680 1.00 92.69 72 SER A O 1
ATOM 576 N N . VAL A 1 73 ? 13.003 -1.439 -7.084 1.00 94.00 73 VAL A N 1
ATOM 577 C CA . VAL A 1 73 ? 13.287 -2.840 -7.424 1.00 94.00 73 VAL A CA 1
ATOM 578 C C . VAL A 1 73 ? 14.577 -2.943 -8.232 1.00 94.00 73 VAL A C 1
ATOM 580 O O . VAL A 1 73 ? 15.456 -3.717 -7.860 1.00 94.00 73 VAL A O 1
ATOM 583 N N . LEU A 1 74 ? 14.734 -2.137 -9.287 1.00 93.38 74 LEU A N 1
ATOM 584 C CA . LEU A 1 74 ? 15.953 -2.120 -10.099 1.00 93.38 74 LEU A CA 1
ATOM 585 C C . LEU A 1 74 ? 17.179 -1.818 -9.232 1.00 93.38 74 LEU A C 1
ATOM 587 O O . LEU A 1 74 ? 18.146 -2.577 -9.257 1.00 93.38 74 LEU A O 1
ATOM 591 N N . PHE A 1 75 ? 17.103 -0.794 -8.378 1.00 91.75 75 PHE A N 1
ATOM 592 C CA . PHE A 1 75 ? 18.166 -0.462 -7.433 1.00 91.75 75 PHE A CA 1
ATOM 593 C C . PHE A 1 75 ? 18.501 -1.627 -6.493 1.00 91.75 75 PHE A C 1
ATOM 595 O O . PHE A 1 75 ? 19.674 -1.975 -6.354 1.00 91.75 75 PHE A O 1
ATOM 602 N N . ALA A 1 76 ? 17.495 -2.262 -5.883 1.00 92.88 76 ALA A N 1
ATOM 603 C CA . ALA A 1 76 ? 17.692 -3.400 -4.985 1.00 92.88 76 ALA A CA 1
ATOM 604 C C . A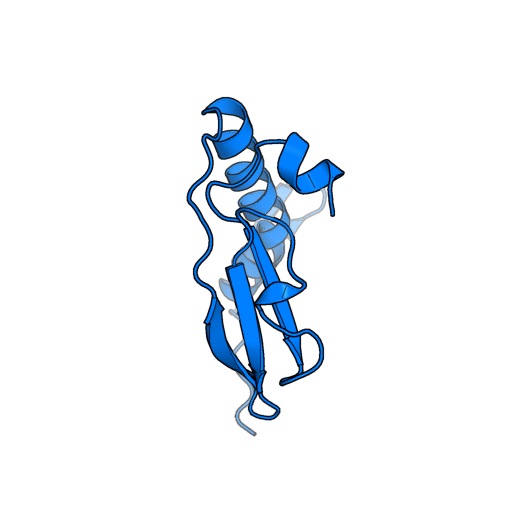LA A 1 76 ? 18.339 -4.609 -5.684 1.00 92.88 76 ALA A C 1
ATOM 606 O O . ALA A 1 76 ? 19.058 -5.367 -5.038 1.00 92.88 76 ALA A O 1
ATOM 607 N N . GLN A 1 77 ? 18.130 -4.759 -6.995 1.00 93.31 77 GLN A N 1
ATOM 608 C CA . GLN A 1 77 ? 18.751 -5.792 -7.831 1.00 93.31 77 GLN A CA 1
ATOM 609 C C . GLN A 1 77 ? 20.067 -5.342 -8.495 1.00 93.31 77 GLN A C 1
ATOM 611 O O . GLN A 1 77 ? 20.673 -6.102 -9.246 1.00 93.31 77 GLN A O 1
ATOM 616 N N . GLY A 1 78 ? 20.541 -4.121 -8.223 1.00 94.00 78 GLY A N 1
ATOM 617 C CA . GLY A 1 78 ? 21.769 -3.580 -8.810 1.00 94.00 78 GLY A CA 1
ATOM 618 C C . GLY A 1 78 ? 21.642 -3.176 -10.283 1.00 94.00 78 GLY A C 1
ATOM 619 O O . GLY A 1 78 ? 22.657 -2.989 -10.948 1.00 94.00 78 GLY A O 1
ATOM 620 N N . VAL A 1 79 ? 20.431 -3.008 -10.805 1.00 94.56 79 VAL A N 1
ATOM 621 C CA . VAL A 1 79 ? 20.170 -2.569 -12.180 1.00 94.56 79 VAL A CA 1
ATOM 622 C C . VAL A 1 79 ? 19.953 -1.055 -12.210 1.00 94.56 79 VAL A C 1
ATOM 624 O O . VAL A 1 79 ? 19.247 -0.496 -11.371 1.00 94.56 79 VAL A O 1
ATOM 627 N N . ARG A 1 80 ? 20.557 -0.372 -13.184 1.00 91.38 80 ARG A N 1
ATOM 628 C CA . ARG A 1 80 ? 20.348 1.054 -13.463 1.00 91.38 80 ARG A CA 1
ATOM 629 C C . ARG A 1 80 ? 19.944 1.251 -14.916 1.00 91.38 80 ARG A C 1
ATOM 631 O O . ARG A 1 80 ? 20.497 0.597 -15.793 1.00 91.38 80 ARG A O 1
ATOM 638 N N . LEU A 1 81 ? 19.018 2.174 -15.143 1.00 90.25 81 LEU A N 1
ATOM 639 C CA . LEU A 1 81 ? 18.671 2.678 -16.467 1.00 90.25 81 LEU A CA 1
ATOM 640 C C . LEU A 1 81 ? 19.301 4.061 -16.629 1.00 90.25 81 LEU A C 1
ATOM 642 O O . LEU A 1 81 ? 19.241 4.867 -15.696 1.00 90.25 81 LEU A O 1
ATOM 646 N N . ASP A 1 82 ? 19.932 4.327 -17.768 1.00 86.94 82 ASP A N 1
ATOM 647 C CA . ASP A 1 82 ? 20.360 5.682 -18.121 1.00 86.94 82 ASP A CA 1
ATOM 648 C C . ASP A 1 82 ? 19.202 6.500 -18.736 1.00 86.94 82 ASP A C 1
ATOM 650 O O . ASP A 1 82 ? 18.088 6.002 -18.920 1.00 86.94 82 ASP A O 1
ATOM 654 N N . GLY A 1 83 ? 19.452 7.775 -19.055 1.00 81.38 83 GLY A N 1
ATOM 655 C CA . GLY A 1 83 ? 18.446 8.661 -19.659 1.00 81.38 83 GLY A CA 1
ATOM 656 C C . GLY A 1 83 ? 18.005 8.270 -21.078 1.00 81.38 83 GLY A C 1
ATOM 657 O O . GLY A 1 83 ? 17.023 8.817 -21.570 1.00 81.38 83 GLY A O 1
ATOM 658 N N . MET A 1 84 ? 18.706 7.332 -21.721 1.00 87.50 84 MET A N 1
ATOM 659 C CA . MET A 1 84 ? 18.396 6.771 -23.039 1.00 87.50 84 MET A CA 1
ATOM 660 C C . MET A 1 84 ? 17.764 5.369 -22.938 1.00 87.50 84 MET A C 1
ATOM 662 O O . MET A 1 84 ? 17.433 4.771 -23.961 1.00 87.50 84 MET A O 1
ATOM 666 N N . GLY A 1 85 ? 17.582 4.839 -21.722 1.00 84.00 85 GLY A N 1
ATOM 667 C CA . GLY A 1 85 ? 17.038 3.507 -21.464 1.00 84.00 85 GLY A CA 1
ATOM 668 C C . GLY A 1 85 ? 18.061 2.368 -21.541 1.00 84.00 85 GLY A C 1
ATOM 669 O O . GLY A 1 85 ? 17.665 1.203 -21.498 1.00 84.00 85 GLY A O 1
ATOM 670 N N . ALA A 1 86 ? 19.361 2.661 -21.637 1.00 92.56 86 ALA A N 1
ATOM 671 C CA . ALA A 1 86 ? 20.396 1.637 -21.596 1.00 92.56 86 ALA A CA 1
ATOM 672 C C . ALA A 1 86 ? 20.504 1.025 -20.192 1.00 92.56 86 ALA A C 1
ATOM 674 O O . ALA A 1 86 ? 20.425 1.713 -19.171 1.00 92.56 86 ALA A O 1
ATOM 675 N N . VAL A 1 87 ? 20.687 -0.296 -20.150 1.00 93.69 87 VAL A N 1
ATOM 676 C CA . VAL A 1 87 ? 20.741 -1.075 -18.909 1.00 93.69 87 VAL A CA 1
ATOM 677 C C . VAL A 1 87 ? 22.187 -1.228 -18.447 1.00 93.69 87 VAL A C 1
ATOM 679 O O . VAL A 1 87 ? 23.037 -1.732 -19.181 1.00 93.69 87 VAL A O 1
ATOM 682 N N . HIS A 1 88 ? 22.452 -0.870 -17.193 1.00 92.94 88 HIS A N 1
ATOM 683 C CA . HIS A 1 88 ? 23.744 -1.040 -16.539 1.00 92.94 88 HIS A CA 1
ATOM 684 C C . HIS A 1 88 ? 23.618 -1.884 -15.274 1.00 92.94 88 HIS A C 1
ATOM 686 O O . HIS A 1 88 ? 22.710 -1.690 -14.464 1.00 92.94 88 HIS A O 1
ATOM 692 N N . PHE A 1 89 ? 24.583 -2.776 -15.065 1.00 94.62 89 PHE A N 1
ATOM 693 C CA . PHE A 1 89 ? 24.661 -3.601 -13.866 1.00 94.62 89 PHE A CA 1
ATOM 694 C C . PHE A 1 89 ? 25.689 -3.039 -12.887 1.00 94.62 89 PHE A C 1
ATOM 696 O O . PHE A 1 89 ? 26.815 -2.695 -13.239 1.00 94.62 89 PHE A O 1
ATOM 703 N N . THR A 1 90 ? 25.286 -2.971 -11.629 1.00 91.38 90 THR A N 1
ATOM 704 C CA . THR A 1 90 ? 26.070 -2.523 -10.482 1.00 91.38 90 THR A CA 1
ATOM 705 C C . THR A 1 90 ? 25.942 -3.554 -9.367 1.00 91.38 90 THR A C 1
ATOM 707 O O . THR A 1 90 ? 25.061 -4.413 -9.388 1.00 91.38 90 THR A O 1
ATOM 710 N N . ARG A 1 91 ? 26.831 -3.505 -8.373 1.00 90.38 91 ARG A N 1
ATOM 711 C CA . ARG A 1 91 ? 26.683 -4.369 -7.197 1.00 90.38 91 ARG A CA 1
ATOM 712 C C . ARG A 1 91 ? 25.408 -3.968 -6.438 1.00 90.38 91 ARG A C 1
ATOM 714 O O . ARG A 1 91 ? 25.313 -2.797 -6.066 1.00 90.38 91 ARG A O 1
ATOM 721 N N . PRO A 1 92 ? 24.481 -4.906 -6.163 1.00 90.62 92 PRO A N 1
ATOM 722 C CA . PRO A 1 92 ? 23.297 -4.620 -5.36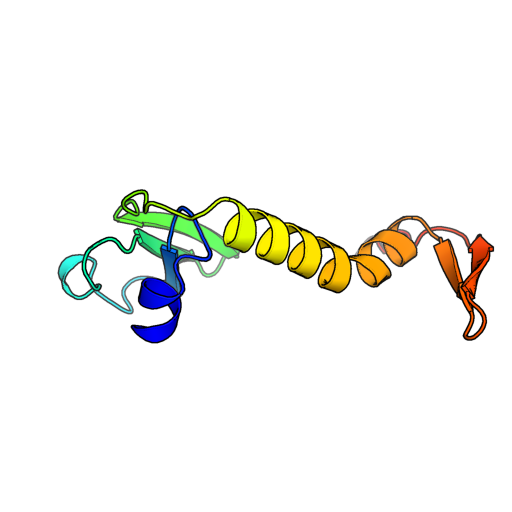4 1.00 90.62 92 PRO A CA 1
ATOM 723 C C . PRO A 1 92 ? 23.666 -3.999 -4.010 1.00 90.62 92 PRO A C 1
ATOM 725 O O . PRO A 1 92 ? 24.671 -4.405 -3.404 1.00 90.62 92 PRO A O 1
ATOM 728 N N . PRO A 1 93 ? 22.877 -3.034 -3.512 1.00 85.81 93 PRO A N 1
ATOM 729 C CA . PRO A 1 93 ? 23.101 -2.434 -2.207 1.00 85.81 93 PRO A CA 1
ATOM 730 C C . PRO A 1 93 ? 23.044 -3.524 -1.134 1.00 85.81 93 PRO A C 1
ATOM 732 O O . PRO A 1 93 ? 22.076 -4.273 -1.018 1.00 85.81 93 PRO A O 1
ATOM 735 N N . ARG A 1 94 ? 24.101 -3.627 -0.327 1.00 83.38 94 ARG A N 1
ATOM 736 C CA . ARG A 1 94 ? 24.128 -4.539 0.819 1.00 83.38 94 ARG A CA 1
ATOM 737 C C . ARG A 1 94 ? 23.644 -3.793 2.049 1.00 83.38 94 ARG A C 1
ATOM 739 O O . ARG A 1 94 ? 24.118 -2.693 2.329 1.00 83.38 94 ARG A O 1
ATOM 746 N N . ARG A 1 95 ? 22.727 -4.410 2.798 1.00 76.88 95 ARG A N 1
ATOM 747 C CA . ARG A 1 95 ? 22.283 -3.897 4.096 1.00 76.88 95 ARG A CA 1
ATOM 748 C C . ARG A 1 95 ? 23.514 -3.651 4.969 1.00 76.88 95 ARG A C 1
ATOM 750 O O . ARG A 1 95 ? 24.283 -4.575 5.237 1.00 76.88 95 ARG A O 1
ATOM 757 N N . ARG A 1 96 ? 23.713 -2.402 5.391 1.00 72.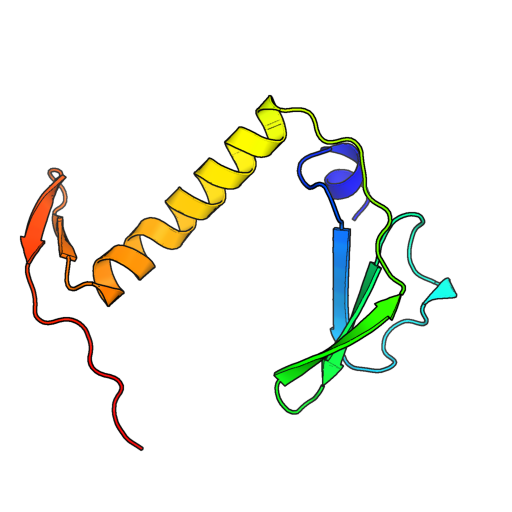88 96 ARG A N 1
ATOM 758 C CA . ARG A 1 96 ? 24.765 -2.047 6.346 1.00 72.88 96 ARG A CA 1
ATOM 759 C C . ARG A 1 96 ? 24.384 -2.707 7.672 1.00 72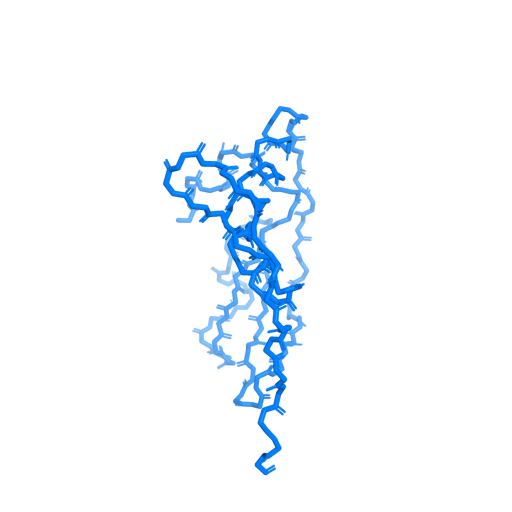.88 96 ARG A C 1
ATOM 761 O O . ARG A 1 96 ? 23.308 -2.429 8.192 1.00 72.88 96 ARG A O 1
ATOM 768 N N . ARG A 1 97 ? 25.204 -3.640 8.164 1.00 63.47 97 ARG A N 1
ATOM 769 C CA . ARG A 1 97 ? 25.055 -4.166 9.528 1.00 63.47 97 ARG A CA 1
ATOM 770 C C . ARG A 1 97 ? 25.354 -3.002 10.478 1.00 63.47 97 ARG A C 1
ATOM 772 O O . ARG A 1 97 ? 26.463 -2.472 10.423 1.00 63.47 97 ARG A O 1
ATOM 779 N N . GLN A 1 98 ? 24.346 -2.562 11.224 1.00 48.41 98 GLN A N 1
ATOM 780 C CA . GLN A 1 98 ? 24.512 -1.782 12.449 1.00 48.41 98 GLN A CA 1
ATOM 781 C C . GLN A 1 98 ? 24.352 -2.739 13.621 1.00 48.41 98 GLN A C 1
ATOM 783 O O . GLN A 1 98 ? 23.528 -3.674 13.469 1.00 48.41 98 GLN A O 1
#